Protein AF-A0A316VTD1-F1 (afdb_monomer)

InterPro domains:
  IPR019591 Mrp/NBP35 ATP-binding protein [PTHR23264] (58-136)
  IPR027417 P-loop containing nucleoside triphosphate hydrolase [G3DSA:3.40.50.300] (91-136)
  IPR027417 P-loop containing nucleoside triphosphate hydrolase [SSF52540] (89-130)
  IPR033756 Flagellum site-determining protein YlxH/ Fe-S cluster assembling factor NBP35 [PF10609] (102-131)

Foldseek 3Di:
DDDDDDDPPPPDPPPPDPPPPPPPDDDDDDDDDDDDDDPDDDFDDDPPFATPPQFDPQPGLQDCCQLPDPSNVPPPCSVVSNPPDHDDDPCVVVVCVVCVLPPDDDDQDDDDPPPCSVVVVVVVVVVCVVDPVSVDDD

pLDDT: mean 72.9, std 22.75, range [26.84, 96.38]

Mean predicted aligned error: 16.1 Å

Structure (mmCIF, N/CA/C/O backbone):
data_AF-A0A316VTD1-F1
#
_entry.id   AF-A0A316VTD1-F1
#
loop_
_atom_site.group_PDB
_atom_site.id
_atom_site.type_symbol
_atom_site.label_atom_id
_atom_site.label_alt_id
_atom_site.label_comp_id
_atom_site.label_asym_id
_atom_site.label_entity_id
_atom_site.label_seq_id
_atom_site.pdbx_PDB_ins_code
_atom_site.Cartn_x
_atom_site.Cartn_y
_atom_site.Cartn_z
_atom_site.occupancy
_atom_site.B_iso_or_equiv
_atom_site.auth_seq_id
_atom_site.auth_comp_id
_atom_site.auth_asym_id
_atom_site.auth_atom_id
_atom_site.pdbx_PDB_model_num
ATOM 1 N N . MET A 1 1 ? -33.996 -20.556 38.734 1.00 50.84 1 MET A N 1
ATOM 2 C CA . MET A 1 1 ? -33.207 -20.177 39.927 1.00 50.84 1 MET A CA 1
ATOM 3 C C . MET A 1 1 ? -32.237 -21.305 40.260 1.00 50.84 1 MET A C 1
ATOM 5 O O . MET A 1 1 ? -32.632 -22.269 40.896 1.00 50.84 1 MET A O 1
ATOM 9 N N . ALA A 1 2 ? -31.022 -21.198 39.722 1.00 43.47 2 ALA A N 1
ATOM 10 C CA . ALA A 1 2 ? -29.742 -21.834 40.073 1.00 43.47 2 ALA A CA 1
ATOM 11 C C . ALA A 1 2 ? -28.715 -21.289 39.041 1.00 43.47 2 ALA A C 1
ATOM 13 O O . ALA A 1 2 ? -29.147 -20.872 37.965 1.00 43.47 2 ALA A O 1
ATOM 14 N N . PRO A 1 3 ? -27.428 -21.141 39.386 1.00 50.56 3 PRO A N 1
ATOM 15 C CA . PRO A 1 3 ? -26.783 -19.826 39.367 1.00 50.56 3 PRO A CA 1
ATOM 16 C C . PRO A 1 3 ? -25.969 -19.481 38.111 1.00 50.56 3 PRO A C 1
ATOM 18 O O . PRO A 1 3 ? -25.528 -20.335 37.350 1.00 50.56 3 PRO A O 1
ATOM 21 N N . VAL A 1 4 ? -25.762 -18.169 37.975 1.00 49.75 4 VAL A N 1
ATOM 22 C CA . VAL A 1 4 ? -24.845 -17.471 37.069 1.00 49.75 4 VAL A CA 1
ATOM 23 C C . VAL A 1 4 ? -23.420 -17.983 37.301 1.00 49.75 4 VAL A C 1
ATOM 25 O O . VAL A 1 4 ? -22.795 -17.647 38.304 1.00 49.75 4 VAL A O 1
ATOM 28 N N . ALA A 1 5 ? -22.926 -18.817 36.385 1.00 40.06 5 ALA A N 1
ATOM 29 C CA . ALA A 1 5 ? -21.524 -19.202 36.311 1.00 40.06 5 ALA A CA 1
ATOM 30 C C . ALA A 1 5 ? -20.777 -18.194 35.428 1.00 40.06 5 ALA A C 1
ATOM 32 O O . ALA A 1 5 ? -20.893 -18.163 34.205 1.00 40.06 5 ALA A O 1
ATOM 33 N N . GLU A 1 6 ? -20.048 -17.342 36.125 1.00 45.56 6 GLU A N 1
ATOM 34 C CA . GLU A 1 6 ? -19.018 -16.420 35.683 1.00 45.56 6 GLU A CA 1
ATOM 35 C C . GLU A 1 6 ? -17.973 -17.121 34.791 1.00 45.56 6 GLU A C 1
ATOM 37 O O . GLU A 1 6 ? -17.158 -17.906 35.267 1.00 45.56 6 GLU A O 1
ATOM 42 N N . MET A 1 7 ? -17.984 -16.841 33.484 1.00 40.47 7 MET A N 1
ATOM 43 C CA . MET A 1 7 ? -16.917 -17.243 32.559 1.00 40.47 7 MET A CA 1
ATOM 44 C C . MET A 1 7 ? -16.128 -16.002 32.140 1.00 40.47 7 MET A C 1
ATOM 46 O O . MET A 1 7 ? -16.230 -15.498 31.024 1.00 40.47 7 MET A O 1
ATOM 50 N N . GLN A 1 8 ? -15.336 -15.499 33.088 1.00 50.88 8 GLN A N 1
ATOM 51 C CA . GLN A 1 8 ? -14.207 -14.618 32.814 1.00 50.88 8 GLN A CA 1
ATOM 52 C C . GLN A 1 8 ? -13.144 -15.400 32.023 1.00 50.88 8 GLN A C 1
ATOM 54 O O . GLN A 1 8 ? -12.223 -15.973 32.596 1.00 50.88 8 GLN A O 1
ATOM 59 N N . ALA A 1 9 ? -13.237 -15.415 30.694 1.00 36.06 9 ALA A N 1
ATOM 60 C CA . ALA A 1 9 ? -12.120 -15.809 29.835 1.00 36.06 9 ALA A CA 1
ATOM 61 C C . ALA A 1 9 ? -11.312 -14.559 29.456 1.00 36.06 9 ALA A C 1
ATOM 63 O O . ALA A 1 9 ? -11.285 -14.112 28.311 1.00 36.06 9 ALA A O 1
ATOM 64 N N . ARG A 1 10 ? -10.669 -13.963 30.463 1.00 43.00 10 ARG A N 1
ATOM 65 C CA . ARG A 1 10 ? -9.612 -12.967 30.287 1.00 43.00 10 ARG A CA 1
ATOM 66 C C . ARG A 1 10 ? -8.394 -13.720 29.751 1.00 43.00 10 ARG A C 1
ATOM 68 O O . ARG A 1 10 ? -7.728 -14.429 30.498 1.00 43.00 10 ARG A O 1
ATOM 75 N N . MET A 1 11 ? -8.155 -13.631 28.445 1.00 41.44 11 MET A N 1
ATOM 76 C CA . MET A 1 11 ? -6.943 -14.178 27.835 1.00 41.44 11 MET A CA 1
ATOM 77 C C . MET A 1 11 ? -5.711 -13.540 28.502 1.00 41.44 11 MET A C 1
ATOM 79 O O . MET A 1 11 ? -5.674 -12.312 28.637 1.00 41.44 11 MET A O 1
ATOM 83 N N . PRO A 1 12 ? -4.723 -14.329 28.954 1.00 39.72 12 PRO A N 1
ATOM 84 C CA . PRO A 1 12 ? -3.513 -13.783 29.547 1.00 39.72 12 PRO A CA 1
ATOM 85 C C . PRO A 1 12 ? -2.679 -13.090 28.465 1.00 39.72 12 PRO A C 1
ATOM 87 O O . PRO A 1 12 ? -2.244 -13.707 27.497 1.00 39.72 12 PRO A O 1
ATOM 90 N N . VAL A 1 13 ? -2.442 -11.796 28.665 1.00 50.50 13 VAL A N 1
ATOM 91 C CA . VAL A 1 13 ? -1.532 -10.936 27.887 1.00 50.50 13 VAL A CA 1
ATOM 92 C C . VAL A 1 13 ? -0.045 -11.249 28.135 1.00 50.50 13 VAL A C 1
ATOM 94 O O . VAL A 1 13 ? 0.823 -10.584 27.582 1.00 50.50 13 VAL A O 1
ATOM 97 N N . ASP A 1 14 ? 0.263 -12.304 28.890 1.00 40.03 14 ASP A N 1
ATOM 98 C CA . ASP A 1 14 ? 1.618 -12.643 29.345 1.00 40.03 14 ASP A CA 1
ATOM 99 C C . ASP A 1 14 ? 2.297 -13.759 28.527 1.00 40.03 14 ASP A C 1
ATOM 101 O O . ASP A 1 14 ? 3.171 -14.466 29.023 1.00 40.03 14 ASP A O 1
ATOM 105 N N . ALA A 1 15 ? 1.925 -13.923 27.254 1.00 43.84 15 ALA A N 1
ATOM 106 C CA . ALA A 1 15 ? 2.571 -14.872 26.338 1.00 43.84 15 ALA A CA 1
ATOM 107 C C . ALA A 1 15 ? 3.297 -14.203 25.153 1.00 43.84 15 ALA A C 1
ATOM 109 O O . ALA A 1 15 ? 3.523 -14.847 24.132 1.00 43.84 15 ALA A O 1
ATOM 110 N N . LEU A 1 16 ? 3.703 -12.934 25.284 1.00 41.88 16 LEU A N 1
ATOM 111 C CA . LEU A 1 16 ? 4.759 -12.358 24.445 1.00 41.88 16 LEU A CA 1
ATOM 112 C C . LEU A 1 16 ? 6.065 -12.333 25.239 1.00 41.88 16 LEU A C 1
ATOM 114 O O . LEU A 1 16 ? 6.328 -11.440 26.041 1.00 41.88 16 LEU A O 1
ATOM 118 N N . SER A 1 17 ? 6.872 -13.369 25.022 1.00 42.94 17 SER A N 1
ATOM 119 C CA . SER A 1 17 ? 8.243 -13.437 25.510 1.00 42.94 17 SER A CA 1
ATOM 120 C C . SER A 1 17 ? 9.073 -12.339 24.845 1.00 42.94 17 SER A C 1
ATOM 122 O O . SER A 1 17 ? 9.059 -12.172 23.628 1.00 42.94 17 SER A O 1
ATOM 124 N N . SER A 1 18 ? 9.829 -11.609 25.656 1.00 51.50 18 SER A N 1
ATOM 125 C CA . SER A 1 18 ? 10.702 -10.483 25.309 1.00 51.50 18 SER A CA 1
ATOM 126 C C . SER A 1 18 ? 11.918 -10.842 24.437 1.00 51.50 18 SER A C 1
ATOM 128 O O . SER A 1 18 ? 12.921 -10.138 24.474 1.00 51.50 18 SER A O 1
ATOM 130 N N . LYS A 1 19 ? 11.858 -11.933 23.666 1.00 44.91 19 LYS A N 1
ATOM 131 C CA . LYS A 1 19 ? 12.960 -12.418 22.819 1.00 44.91 19 LYS A CA 1
ATOM 132 C C . LYS A 1 19 ? 12.713 -12.290 21.313 1.00 44.91 19 LYS A C 1
ATOM 134 O O . LYS A 1 19 ? 13.645 -12.513 20.552 1.00 44.91 19 LYS A O 1
ATOM 139 N N . ASP A 1 20 ? 11.526 -11.851 20.889 1.00 43.12 20 ASP A N 1
ATOM 140 C CA . ASP A 1 20 ? 11.201 -11.658 19.464 1.00 43.12 20 ASP A CA 1
ATOM 141 C C . ASP A 1 20 ? 11.251 -10.185 19.004 1.00 43.12 20 ASP A C 1
ATOM 143 O O . ASP A 1 20 ? 10.938 -9.875 17.856 1.00 43.12 20 ASP A O 1
ATOM 147 N N . VAL A 1 21 ? 11.659 -9.254 19.878 1.00 47.66 21 VAL A N 1
ATOM 148 C CA . VAL A 1 21 ? 11.666 -7.804 19.583 1.00 47.66 21 VAL A CA 1
ATOM 149 C C . VAL A 1 21 ? 13.027 -7.298 19.069 1.00 47.66 21 VAL A C 1
ATOM 151 O O . VAL A 1 21 ? 13.111 -6.200 18.528 1.00 47.66 21 VAL A O 1
ATOM 154 N N . ASP A 1 22 ? 14.083 -8.112 19.144 1.00 34.41 22 ASP A N 1
ATOM 155 C CA . ASP A 1 22 ? 15.465 -7.684 18.859 1.00 34.41 22 ASP A CA 1
ATOM 156 C C . ASP A 1 22 ? 15.968 -7.996 17.431 1.00 34.41 22 ASP A C 1
ATOM 158 O O . ASP A 1 22 ? 17.139 -7.784 17.124 1.00 34.41 22 ASP A O 1
ATOM 162 N N . ALA A 1 23 ? 15.110 -8.467 16.517 1.00 38.94 23 ALA A N 1
ATOM 163 C CA . ALA A 1 23 ? 15.520 -8.841 15.153 1.00 38.94 23 ALA A CA 1
ATOM 164 C C . ALA A 1 23 ? 15.236 -7.783 14.064 1.00 38.94 23 ALA A C 1
ATOM 166 O O . ALA A 1 23 ? 15.552 -8.011 12.897 1.00 38.94 23 ALA A O 1
ATOM 167 N N . VAL A 1 24 ? 14.670 -6.619 14.405 1.00 38.62 24 VAL A N 1
ATOM 168 C CA . VAL A 1 24 ? 14.355 -5.561 13.422 1.00 38.62 24 VAL A CA 1
ATOM 169 C C . VAL A 1 24 ? 15.086 -4.265 13.757 1.00 38.62 24 VAL A C 1
ATOM 171 O O . VAL A 1 24 ? 14.503 -3.188 13.802 1.00 38.62 24 VAL A O 1
ATOM 174 N N . GLN A 1 25 ? 16.395 -4.345 13.993 1.00 38.53 25 GLN A N 1
ATOM 175 C CA . GLN A 1 25 ? 17.235 -3.152 13.964 1.00 38.53 25 GLN A CA 1
ATOM 176 C C . GLN A 1 25 ? 18.660 -3.478 13.518 1.00 38.53 25 GLN A C 1
ATOM 178 O O . GLN A 1 25 ? 19.492 -3.857 14.331 1.00 38.53 25 GLN A O 1
ATOM 183 N N . ALA A 1 26 ? 18.924 -3.304 12.216 1.00 33.00 26 ALA A N 1
ATOM 184 C CA . ALA A 1 26 ? 20.090 -2.600 11.661 1.00 33.00 26 ALA A CA 1
ATOM 185 C C . ALA A 1 26 ? 20.372 -3.022 10.207 1.00 33.00 26 ALA A C 1
ATOM 187 O O . ALA A 1 26 ? 20.770 -4.150 9.941 1.00 33.00 26 ALA A O 1
ATOM 188 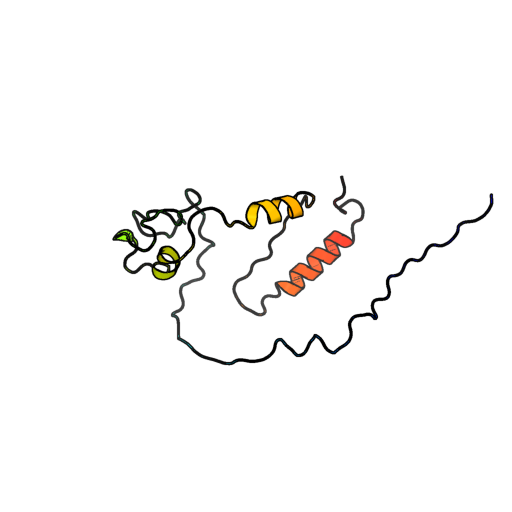N N . SER A 1 27 ? 20.294 -2.067 9.279 1.00 36.66 27 SER A N 1
ATOM 189 C CA . SER A 1 27 ? 21.411 -1.791 8.369 1.00 36.66 27 SER A CA 1
ATOM 190 C C . SER A 1 27 ? 21.247 -0.396 7.767 1.00 36.66 27 SER A C 1
ATOM 192 O O . SER A 1 27 ? 20.149 0.021 7.402 1.00 36.66 27 SER A O 1
ATOM 194 N N . ALA A 1 28 ? 22.346 0.347 7.767 1.00 34.91 28 ALA A N 1
ATOM 195 C CA . ALA A 1 28 ? 22.415 1.778 7.553 1.00 34.91 28 ALA A CA 1
ATOM 196 C C . ALA A 1 28 ? 22.603 2.169 6.078 1.00 34.91 28 ALA A C 1
ATOM 198 O O . ALA A 1 28 ? 23.243 1.466 5.307 1.00 34.91 28 ALA A O 1
ATOM 199 N N . ALA A 1 29 ? 22.092 3.367 5.777 1.00 39.44 29 ALA A N 1
ATOM 200 C CA . ALA A 1 29 ? 22.652 4.404 4.909 1.00 39.44 29 ALA A CA 1
ATOM 201 C C . ALA A 1 29 ? 23.237 4.005 3.540 1.00 39.44 29 ALA A C 1
ATOM 203 O O . ALA A 1 29 ? 24.399 3.629 3.436 1.00 39.44 29 ALA A O 1
ATOM 204 N N . ALA A 1 30 ? 22.497 4.336 2.477 1.00 30.91 30 ALA A N 1
ATOM 205 C CA . ALA A 1 30 ? 23.030 5.102 1.349 1.00 30.91 30 ALA A CA 1
ATOM 206 C C . ALA A 1 30 ? 21.894 5.637 0.462 1.00 30.91 30 ALA A C 1
ATOM 208 O O . ALA A 1 30 ? 20.890 4.963 0.262 1.00 30.91 30 ALA A O 1
ATOM 209 N N . ALA A 1 31 ? 22.157 6.805 -0.129 1.00 31.59 31 ALA A N 1
ATOM 210 C CA . ALA A 1 31 ? 21.640 7.299 -1.406 1.00 31.59 31 ALA A CA 1
ATOM 211 C C . ALA A 1 31 ? 20.650 8.486 -1.381 1.00 31.59 31 ALA A C 1
ATOM 213 O O . ALA A 1 31 ? 19.450 8.363 -1.175 1.00 31.59 31 ALA A O 1
ATOM 214 N N . VAL A 1 32 ? 21.258 9.614 -1.761 1.00 26.84 32 VAL A N 1
ATOM 215 C CA . VAL A 1 32 ? 20.836 10.611 -2.756 1.00 26.84 32 VAL A CA 1
ATOM 216 C C . VAL A 1 32 ? 19.790 11.665 -2.390 1.00 26.84 32 VAL A C 1
ATOM 218 O O . VAL A 1 32 ? 18.607 11.428 -2.178 1.00 26.84 32 VAL A O 1
ATOM 221 N N . VAL A 1 33 ? 20.302 12.896 -2.423 1.00 38.34 33 VAL A N 1
ATOM 222 C CA . VAL A 1 33 ? 19.597 14.163 -2.596 1.00 38.34 33 VAL A CA 1
ATOM 223 C C . VAL A 1 33 ? 18.535 14.007 -3.684 1.00 38.34 33 VAL A C 1
ATOM 225 O O . VAL A 1 33 ? 18.874 13.734 -4.832 1.00 38.34 33 VAL A O 1
ATOM 228 N N . SER A 1 34 ? 17.265 14.220 -3.342 1.00 34.34 34 SER A N 1
ATOM 229 C CA . SER A 1 34 ? 16.229 14.439 -4.346 1.00 34.34 34 SER A CA 1
ATOM 230 C C . SER A 1 34 ? 15.516 15.748 -4.052 1.00 34.34 34 SER A C 1
ATOM 232 O O . SER A 1 34 ? 14.980 15.974 -2.966 1.00 34.34 34 SER A O 1
ATOM 234 N N . SER A 1 35 ? 15.641 16.629 -5.039 1.00 37.41 35 SER A N 1
ATOM 235 C CA . SER A 1 35 ? 15.082 17.967 -5.137 1.00 37.41 35 SER A CA 1
ATOM 236 C C . SER A 1 35 ? 13.619 18.012 -4.702 1.00 37.41 35 SER A C 1
ATOM 238 O O . SER A 1 35 ? 12.819 17.148 -5.055 1.00 37.41 35 SER A O 1
ATOM 240 N N . ALA A 1 36 ? 13.284 19.056 -3.949 1.00 45.31 36 ALA A N 1
ATOM 241 C CA . ALA A 1 36 ? 11.938 19.368 -3.513 1.00 45.31 36 ALA A CA 1
ATOM 242 C C . ALA A 1 36 ? 11.005 19.572 -4.718 1.00 45.31 36 ALA A C 1
ATOM 244 O O . ALA A 1 36 ? 10.976 20.645 -5.318 1.00 45.31 36 ALA A O 1
ATOM 245 N N . ALA A 1 37 ? 10.209 18.554 -5.034 1.00 39.47 37 ALA A N 1
ATOM 246 C CA . ALA A 1 37 ? 8.936 18.756 -5.705 1.00 39.47 37 ALA A CA 1
ATOM 247 C C . ALA A 1 37 ? 7.922 19.250 -4.657 1.00 39.47 37 ALA A C 1
ATOM 249 O O . ALA A 1 37 ? 7.902 18.777 -3.515 1.00 39.47 37 ALA A O 1
ATOM 250 N N . ALA A 1 38 ? 7.144 20.263 -5.037 1.00 40.31 38 ALA A N 1
ATOM 251 C CA . ALA A 1 38 ? 6.059 20.858 -4.261 1.00 40.31 38 ALA A CA 1
ATOM 252 C C . ALA A 1 38 ? 5.076 19.780 -3.744 1.00 40.31 38 ALA A C 1
ATOM 254 O O . ALA A 1 38 ? 5.085 18.663 -4.258 1.00 40.31 38 ALA A O 1
ATOM 255 N N . PRO A 1 39 ? 4.242 20.059 -2.721 1.00 45.97 39 PRO A N 1
ATOM 256 C CA . PRO A 1 39 ? 3.292 19.076 -2.211 1.00 45.97 39 PRO A CA 1
ATOM 257 C C . PRO A 1 39 ? 2.232 18.804 -3.285 1.00 45.97 39 PRO A C 1
ATOM 259 O O . PRO A 1 39 ? 1.228 19.505 -3.362 1.00 45.97 39 PRO A O 1
ATOM 262 N N . GLU A 1 40 ? 2.485 17.828 -4.151 1.00 53.78 40 GLU A N 1
ATOM 263 C CA . GLU A 1 40 ? 1.547 17.450 -5.196 1.00 53.78 40 GLU A CA 1
ATOM 264 C C . GLU A 1 40 ? 0.349 16.755 -4.549 1.00 53.78 40 GLU A C 1
ATOM 266 O O . GLU A 1 40 ? 0.465 15.753 -3.836 1.00 53.78 40 GLU A O 1
ATOM 271 N N . THR A 1 41 ? -0.811 17.371 -4.755 1.00 54.47 41 THR A N 1
ATOM 272 C CA . THR A 1 41 ? -2.144 16.807 -4.573 1.00 54.47 41 THR A CA 1
ATOM 273 C C . THR A 1 41 ? -2.149 15.359 -5.060 1.00 54.47 41 THR A C 1
ATOM 275 O O . THR A 1 41 ? -1.619 15.077 -6.129 1.00 54.47 41 THR A O 1
ATOM 278 N N . ILE A 1 42 ? -2.711 14.436 -4.271 1.00 63.75 42 ILE A N 1
ATOM 279 C CA . ILE A 1 42 ? -2.802 13.013 -4.632 1.00 63.75 42 ILE A CA 1
ATOM 280 C C . ILE A 1 42 ? -3.406 12.908 -6.034 1.00 63.75 42 ILE A C 1
ATOM 282 O O . ILE A 1 42 ? -4.574 13.250 -6.214 1.00 63.75 42 ILE A O 1
ATOM 286 N N . ALA A 1 43 ? -2.595 12.458 -6.994 1.00 63.78 43 ALA A N 1
ATOM 287 C CA . ALA A 1 43 ? -2.982 12.367 -8.390 1.00 63.78 43 ALA A CA 1
ATOM 288 C C . ALA A 1 43 ? -4.233 11.491 -8.531 1.00 63.78 43 ALA A C 1
ATOM 290 O O . ALA A 1 43 ? -4.234 10.322 -8.129 1.00 63.78 43 ALA A O 1
ATOM 291 N N . LYS A 1 44 ? -5.311 12.045 -9.084 1.00 69.75 44 LYS A N 1
ATOM 292 C CA . LYS A 1 44 ? -6.518 11.285 -9.410 1.00 69.75 44 LYS A CA 1
ATOM 293 C C . LYS A 1 44 ? -6.189 10.240 -10.483 1.00 69.75 44 LYS A C 1
ATOM 295 O O . LYS A 1 44 ? -5.509 10.527 -11.466 1.00 69.75 44 LYS A O 1
ATOM 300 N N . MET A 1 45 ? -6.688 9.018 -10.313 1.00 60.47 45 MET A N 1
ATOM 301 C CA . MET A 1 45 ? -6.627 8.001 -11.365 1.00 60.47 45 MET A CA 1
ATOM 302 C C . MET A 1 45 ? -7.609 8.376 -12.490 1.00 60.47 45 MET A C 1
ATOM 304 O O . MET A 1 45 ? -8.813 8.499 -12.252 1.00 60.47 45 MET A O 1
ATOM 308 N N . LEU A 1 46 ? -7.096 8.588 -13.704 1.00 63.16 46 LEU A N 1
ATOM 309 C CA . LEU A 1 46 ? -7.840 8.405 -14.962 1.00 63.16 46 LEU A CA 1
ATOM 310 C C . LEU A 1 46 ? -7.617 6.934 -15.403 1.00 63.16 46 LEU A C 1
ATOM 312 O O . LEU A 1 46 ? -6.918 6.241 -14.666 1.00 63.16 46 LEU A O 1
ATOM 316 N N . PRO A 1 47 ? -8.279 6.407 -16.464 1.00 68.75 47 PRO A N 1
ATOM 317 C CA . PRO A 1 47 ? -8.739 4.998 -16.516 1.00 68.75 47 PRO A CA 1
ATOM 318 C C . PRO A 1 47 ? -7.747 4.042 -15.852 1.00 68.75 47 PRO A C 1
ATOM 320 O O . PRO A 1 47 ? -6.610 4.061 -16.303 1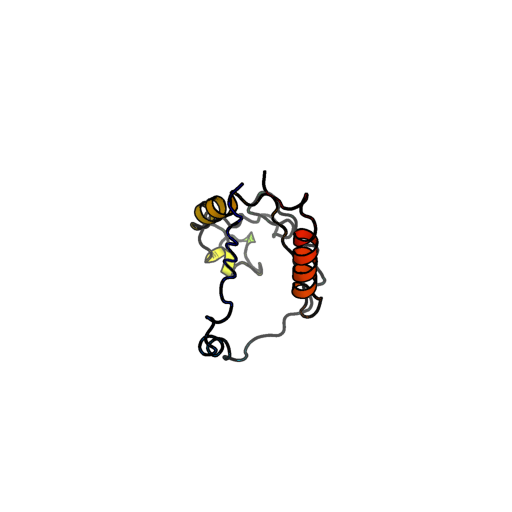.00 68.75 47 PRO A O 1
ATOM 323 N N . ASP A 1 48 ? -8.180 3.293 -14.821 1.00 72.44 48 ASP A N 1
ATOM 324 C CA . ASP A 1 48 ? -7.482 2.592 -13.703 1.00 72.44 48 ASP A CA 1
ATOM 325 C C . ASP A 1 48 ? -5.947 2.356 -13.732 1.00 72.44 48 ASP A C 1
ATOM 327 O O . ASP A 1 48 ? -5.322 2.181 -12.690 1.00 72.44 48 ASP A O 1
ATOM 331 N N . THR A 1 49 ? -5.317 2.380 -14.898 1.00 79.81 49 THR A N 1
ATOM 332 C CA . THR A 1 49 ? -3.900 2.166 -15.198 1.00 79.81 49 THR A CA 1
ATOM 333 C C . THR A 1 49 ? -3.113 3.437 -15.579 1.00 79.81 49 THR A C 1
ATOM 335 O O . THR A 1 49 ? -1.903 3.334 -15.806 1.00 79.81 49 THR A O 1
ATOM 338 N N . ILE A 1 50 ? -3.739 4.627 -15.680 1.00 87.81 50 ILE A N 1
ATOM 339 C CA . ILE A 1 50 ? -3.069 5.889 -16.077 1.00 87.81 50 ILE A CA 1
ATOM 340 C C . ILE A 1 50 ? -3.377 7.032 -15.083 1.00 87.81 50 ILE A C 1
ATOM 342 O O . ILE A 1 50 ? -4.490 7.558 -15.076 1.00 87.81 50 ILE A O 1
ATOM 346 N N . PRO A 1 51 ? -2.409 7.486 -14.262 1.00 85.69 51 PRO A N 1
ATOM 347 C CA . PRO A 1 51 ? -2.636 8.611 -13.351 1.00 85.69 51 PRO A CA 1
ATOM 348 C C . PRO A 1 51 ? -2.745 9.951 -14.101 1.00 85.69 51 PRO A C 1
ATOM 350 O O . PRO A 1 51 ? -2.195 10.102 -15.191 1.00 85.69 51 PRO A O 1
ATOM 353 N N . GLU A 1 52 ? -3.418 10.947 -13.514 1.00 85.25 52 GLU A N 1
ATOM 354 C CA . GLU A 1 52 ? -3.631 12.264 -14.151 1.00 85.25 52 GLU A CA 1
ATOM 355 C C . GLU A 1 52 ? -2.347 13.042 -14.464 1.00 85.25 52 GLU A C 1
ATOM 357 O O . GLU A 1 52 ? -2.338 13.882 -15.357 1.00 85.25 52 GLU A O 1
ATOM 362 N N . ASN A 1 53 ? -1.260 12.750 -13.753 1.00 84.88 53 ASN A N 1
ATOM 363 C CA . ASN A 1 53 ? 0.059 13.343 -13.961 1.00 84.88 53 ASN A CA 1
ATOM 364 C C . ASN A 1 53 ? 0.982 12.461 -14.824 1.00 84.88 53 ASN A C 1
ATOM 366 O O . ASN A 1 53 ? 2.202 12.647 -14.818 1.00 84.88 53 ASN A O 1
ATOM 370 N N . ALA A 1 54 ? 0.434 11.473 -15.537 1.00 87.19 54 ALA A N 1
ATOM 371 C CA . ALA A 1 54 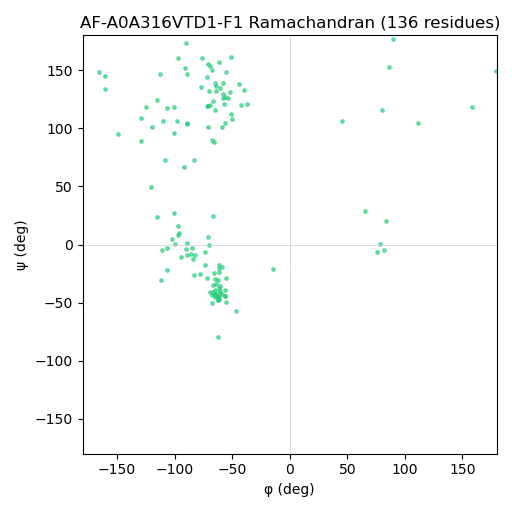? 1.205 10.674 -16.479 1.00 87.19 54 ALA A CA 1
ATOM 372 C C . ALA A 1 54 ? 1.635 11.503 -17.707 1.00 87.19 54 ALA A C 1
ATOM 374 O O . ALA A 1 54 ? 0.936 12.439 -18.093 1.00 87.19 54 ALA A O 1
ATOM 375 N N . PRO A 1 55 ? 2.749 11.139 -18.372 1.00 86.62 55 PRO A N 1
ATOM 376 C CA . PRO A 1 55 ? 3.107 11.722 -19.660 1.00 86.62 55 PRO A CA 1
ATOM 377 C C . PRO A 1 55 ? 1.987 11.571 -20.697 1.00 86.62 55 PRO A C 1
ATOM 379 O O . PRO A 1 55 ? 1.280 10.558 -20.719 1.00 86.62 55 PRO A O 1
ATOM 382 N N . GLU A 1 56 ? 1.891 12.545 -21.603 1.00 85.25 56 GLU A N 1
ATOM 383 C CA . GLU A 1 56 ? 1.031 12.461 -22.786 1.00 85.25 56 GLU A CA 1
ATOM 384 C C . GLU A 1 56 ? 1.322 11.155 -23.547 1.00 85.25 56 GLU A C 1
ATOM 386 O O . GLU A 1 56 ? 2.478 10.805 -23.797 1.00 85.25 56 GLU A O 1
ATOM 391 N N . HIS A 1 57 ? 0.269 10.413 -23.895 1.00 90.50 57 HIS A N 1
ATOM 392 C CA . HIS A 1 57 ? 0.343 9.076 -24.508 1.00 90.50 57 HIS A CA 1
ATOM 393 C C . HIS A 1 57 ? 0.948 7.963 -23.631 1.00 90.50 57 HIS A C 1
ATOM 395 O O . HIS A 1 57 ? 1.498 6.988 -24.155 1.00 90.50 57 HIS A O 1
ATOM 401 N N . CYS A 1 58 ? 0.823 8.056 -22.304 1.00 92.38 58 CYS A N 1
ATOM 402 C CA . CYS A 1 58 ? 1.144 6.942 -21.413 1.00 92.38 58 CYS A CA 1
ATOM 403 C C . CYS A 1 58 ? 0.375 5.665 -21.826 1.00 92.38 58 CYS A C 1
ATOM 405 O O . CYS A 1 58 ? -0.853 5.698 -21.908 1.00 92.38 58 CYS A O 1
ATOM 407 N N . PRO A 1 59 ? 1.059 4.526 -22.053 1.00 91.81 59 PRO A N 1
ATOM 408 C CA . PRO A 1 59 ? 0.401 3.287 -22.470 1.00 91.81 59 PRO A CA 1
ATOM 409 C C . PRO A 1 59 ? -0.383 2.588 -21.342 1.00 91.81 59 PRO A C 1
ATOM 411 O O . PRO A 1 59 ? -1.044 1.590 -21.610 1.00 91.81 59 PRO A O 1
ATOM 414 N N . GLY A 1 60 ? -0.295 3.079 -20.100 1.00 90.50 60 GLY A N 1
ATOM 415 C CA . GLY A 1 60 ? -0.862 2.446 -18.904 1.00 90.50 60 GLY A CA 1
ATOM 416 C C . GLY A 1 60 ? 0.063 1.403 -18.274 1.00 90.50 60 GLY A C 1
ATOM 417 O O . GLY A 1 60 ? 0.906 0.808 -18.947 1.00 90.50 60 GLY A O 1
ATOM 418 N N . THR A 1 61 ? -0.067 1.191 -16.962 1.00 90.44 61 THR A N 1
ATOM 419 C CA . THR A 1 61 ? 0.811 0.291 -16.184 1.00 90.44 61 THR A CA 1
ATOM 420 C C . THR A 1 61 ? 0.698 -1.179 -16.578 1.00 90.44 61 THR A C 1
ATOM 422 O O .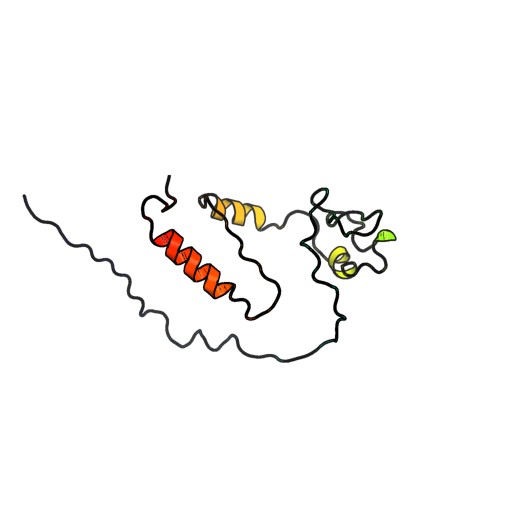 THR A 1 61 ? 1.698 -1.899 -16.509 1.00 90.44 61 THR A O 1
ATOM 425 N N . ASP A 1 62 ? -0.475 -1.604 -17.044 1.00 89.12 62 ASP A N 1
ATOM 426 C CA . ASP A 1 62 ? -0.762 -2.996 -17.413 1.00 89.12 62 ASP A CA 1
ATOM 427 C C . ASP A 1 62 ? -0.350 -3.339 -18.849 1.00 89.12 62 ASP A C 1
ATOM 429 O O . ASP A 1 62 ? -0.359 -4.504 -19.237 1.00 89.12 62 ASP A O 1
ATOM 433 N N . SER A 1 63 ? 0.048 -2.342 -19.643 1.00 90.56 63 SER A N 1
ATOM 434 C CA . SER A 1 63 ? 0.491 -2.552 -21.019 1.00 90.56 63 SER A CA 1
ATOM 435 C C . SER A 1 63 ? 1.860 -3.229 -21.084 1.00 90.56 63 SER A C 1
ATOM 437 O O . SER A 1 63 ? 2.783 -2.895 -20.335 1.00 90.56 63 SER A O 1
ATOM 439 N N . ASP A 1 64 ? 2.053 -4.093 -22.081 1.00 91.00 64 ASP A N 1
ATOM 440 C CA . ASP A 1 64 ? 3.361 -4.677 -22.410 1.00 91.00 64 ASP A CA 1
ATOM 441 C C . ASP A 1 64 ? 4.410 -3.624 -22.808 1.00 91.00 64 ASP A C 1
ATOM 443 O O . ASP A 1 64 ? 5.620 -3.888 -22.750 1.00 91.00 64 ASP A O 1
ATOM 447 N N . GLN A 1 65 ? 3.941 -2.434 -23.207 1.00 92.44 65 GLN A N 1
ATOM 448 C CA . GLN A 1 65 ? 4.750 -1.277 -23.591 1.00 92.44 65 GLN A CA 1
ATOM 449 C C . GLN A 1 65 ? 5.079 -0.347 -22.411 1.00 92.44 65 GLN A C 1
ATOM 451 O O . GLN A 1 65 ? 5.844 0.608 -22.582 1.00 92.44 65 GLN A O 1
ATOM 456 N N . ALA A 1 66 ? 4.553 -0.611 -21.211 1.00 93.19 66 ALA A N 1
ATOM 457 C CA . ALA A 1 66 ? 4.876 0.150 -20.009 1.00 93.19 66 ALA A CA 1
ATOM 458 C C . ALA A 1 66 ? 6.392 0.114 -19.736 1.00 93.19 66 ALA A C 1
ATOM 460 O O . ALA A 1 66 ? 7.016 -0.946 -19.699 1.00 93.19 66 ALA A O 1
ATOM 461 N N . GLY A 1 67 ? 7.005 1.291 -19.598 1.00 93.19 67 GLY A N 1
ATOM 462 C CA . GLY A 1 67 ? 8.453 1.440 -19.420 1.00 93.19 67 GLY A CA 1
ATOM 463 C C . GLY A 1 67 ? 9.298 1.245 -20.691 1.00 93.19 67 GLY A C 1
ATOM 464 O O . GLY A 1 67 ? 10.500 1.511 -20.654 1.00 93.19 67 GLY A O 1
ATOM 465 N N . LYS A 1 68 ? 8.694 0.829 -21.816 1.00 93.62 68 LYS A N 1
ATOM 466 C CA . LYS A 1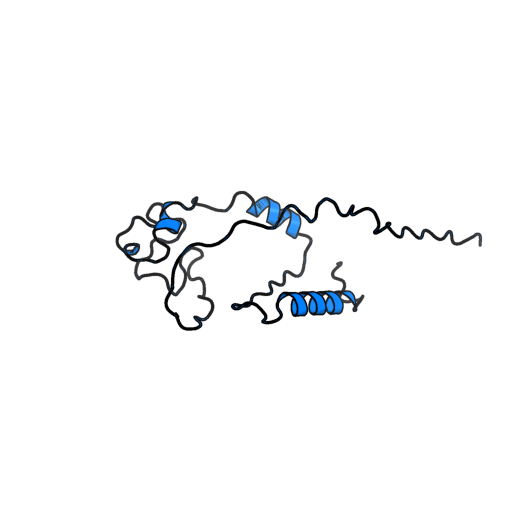 68 ? 9.378 0.562 -23.100 1.00 93.62 68 LYS A CA 1
ATOM 467 C C . LYS A 1 68 ? 9.011 1.557 -24.205 1.00 93.62 68 LYS A C 1
ATOM 469 O O . LYS A 1 68 ? 9.843 1.831 -25.066 1.00 93.62 68 LYS A O 1
ATOM 474 N N . ALA A 1 69 ? 7.788 2.090 -24.185 1.00 93.69 69 ALA A N 1
ATOM 475 C CA . ALA A 1 69 ? 7.318 3.063 -25.167 1.00 93.69 69 ALA A CA 1
ATOM 476 C C . ALA A 1 69 ? 8.151 4.354 -25.148 1.00 93.69 69 ALA A C 1
ATOM 478 O O . ALA A 1 69 ? 8.734 4.725 -24.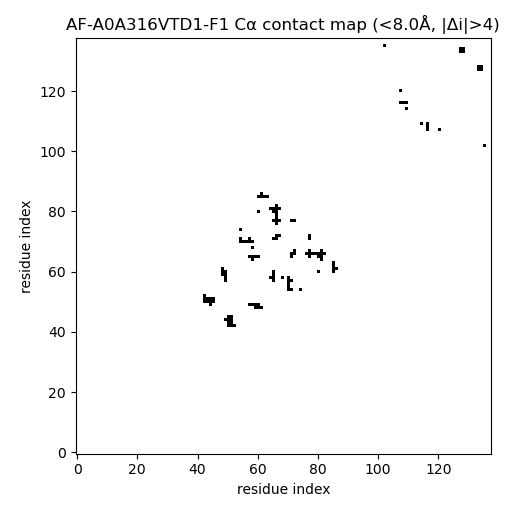128 1.00 93.69 69 ALA A O 1
ATOM 479 N N . SER A 1 70 ? 8.136 5.092 -26.261 1.00 93.06 70 SER A N 1
ATOM 480 C CA . SER A 1 70 ? 8.758 6.420 -26.348 1.00 93.06 70 SER A CA 1
ATOM 481 C C . SER A 1 70 ? 8.210 7.385 -25.294 1.00 93.06 70 SER A C 1
ATOM 483 O O . SER A 1 70 ? 8.987 8.097 -24.668 1.00 93.06 70 SER A O 1
ATOM 485 N N . ALA A 1 71 ? 6.902 7.333 -25.018 1.00 92.69 71 ALA A N 1
ATOM 486 C CA . ALA A 1 71 ? 6.248 8.125 -23.973 1.00 92.69 71 ALA A CA 1
ATOM 487 C C . ALA A 1 71 ? 6.767 7.828 -22.549 1.00 92.69 71 ALA A C 1
ATOM 489 O O . ALA A 1 71 ? 6.562 8.622 -21.635 1.00 92.69 71 ALA A O 1
ATOM 490 N N . CYS A 1 72 ? 7.450 6.697 -22.333 1.00 93.44 72 CYS A N 1
ATOM 491 C CA . CYS A 1 72 ? 8.040 6.351 -21.040 1.00 93.44 72 CYS A CA 1
ATOM 492 C C . CYS A 1 72 ? 9.474 6.876 -20.865 1.00 93.44 72 CYS A C 1
ATOM 494 O O . CYS A 1 72 ? 10.016 6.771 -19.764 1.00 93.44 72 CYS A O 1
ATOM 496 N N . GLN A 1 73 ? 10.107 7.415 -21.912 1.00 92.62 73 GLN A N 1
ATOM 497 C CA . GLN A 1 73 ? 11.481 7.912 -21.833 1.00 92.62 73 GLN A CA 1
ATOM 498 C C . GLN A 1 73 ? 11.552 9.139 -20.918 1.00 92.62 73 GLN A C 1
ATOM 500 O O . GLN A 1 73 ? 10.843 10.120 -21.118 1.00 92.62 73 GLN A O 1
ATOM 505 N N . GLY A 1 74 ? 12.401 9.073 -19.889 1.00 89.25 74 GLY A N 1
ATOM 506 C CA . GLY A 1 74 ? 12.537 10.147 -18.899 1.00 89.25 74 GLY A CA 1
ATOM 507 C C . GLY A 1 74 ? 11.431 10.181 -17.836 1.00 89.25 74 GLY A C 1
ATOM 508 O O . GLY A 1 74 ? 11.479 11.027 -16.946 1.00 89.25 74 GLY A O 1
ATOM 509 N N . CYS A 1 75 ? 10.465 9.256 -17.872 1.00 92.56 75 CYS A N 1
ATOM 510 C CA . CYS A 1 75 ? 9.490 9.102 -16.796 1.00 92.56 75 CYS A CA 1
ATOM 511 C C . CYS A 1 75 ? 10.176 8.539 -15.539 1.00 92.56 75 CYS A C 1
ATOM 513 O O . CYS A 1 75 ? 10.862 7.519 -15.611 1.00 92.56 75 CYS A O 1
ATOM 515 N N . ALA A 1 76 ? 9.934 9.147 -14.372 1.00 91.56 76 ALA A N 1
ATOM 516 C CA . ALA A 1 76 ? 10.511 8.706 -13.095 1.00 91.56 76 ALA A CA 1
ATOM 517 C C . ALA A 1 76 ? 10.211 7.229 -12.766 1.00 91.56 76 ALA A C 1
ATOM 519 O O . ALA A 1 76 ? 11.019 6.556 -12.133 1.00 91.56 76 ALA A O 1
ATOM 520 N N . ASN A 1 77 ? 9.080 6.711 -13.254 1.00 91.50 77 ASN A N 1
ATOM 521 C CA . ASN A 1 77 ? 8.641 5.337 -13.021 1.00 91.50 77 ASN A CA 1
ATOM 522 C C . ASN A 1 77 ? 9.022 4.371 -14.159 1.00 91.50 77 ASN A C 1
ATOM 524 O O . ASN A 1 77 ? 8.551 3.239 -14.154 1.00 91.50 77 ASN A O 1
ATOM 528 N N . GLN A 1 78 ? 9.852 4.762 -15.138 1.00 93.12 78 GLN A N 1
ATOM 529 C CA . GLN A 1 78 ? 10.144 3.935 -16.322 1.00 93.12 78 GLN A CA 1
ATOM 530 C C . GLN A 1 78 ? 10.663 2.531 -15.968 1.00 93.12 78 GLN A C 1
ATOM 532 O O . GLN A 1 78 ? 10.149 1.540 -16.487 1.00 93.12 78 GLN A O 1
ATOM 537 N N . SER A 1 79 ? 11.664 2.444 -15.087 1.00 93.19 79 SER A N 1
ATOM 538 C CA . SER A 1 79 ? 12.268 1.174 -14.654 1.00 93.19 79 SER A CA 1
ATOM 539 C C . SER A 1 79 ? 11.301 0.310 -13.843 1.00 93.19 79 SER A C 1
ATOM 541 O O . SER A 1 79 ? 11.299 -0.914 -13.966 1.00 93.19 79 SER A O 1
ATOM 543 N N . ILE A 1 80 ? 10.447 0.946 -13.040 1.00 93.31 80 ILE A N 1
ATOM 544 C CA . ILE A 1 80 ? 9.405 0.269 -12.267 1.00 93.31 80 ILE A CA 1
ATOM 545 C C . ILE A 1 80 ? 8.371 -0.305 -13.234 1.00 93.31 80 ILE A C 1
ATOM 547 O O . ILE A 1 80 ? 8.087 -1.495 -13.208 1.00 93.31 80 ILE A O 1
ATOM 551 N N . CYS A 1 81 ? 7.871 0.507 -14.163 1.00 93.00 81 CYS A N 1
ATOM 552 C CA . CYS A 1 81 ? 6.888 0.091 -15.156 1.00 93.00 81 CYS A CA 1
ATOM 553 C C . CYS A 1 81 ? 7.402 -1.008 -16.099 1.00 93.00 81 CYS A C 1
ATOM 555 O O . CYS A 1 81 ? 6.592 -1.817 -16.551 1.00 93.00 81 CYS A O 1
ATOM 557 N N . SER A 1 82 ? 8.706 -1.066 -16.401 1.00 92.75 82 SER A N 1
ATOM 558 C CA . SER A 1 82 ? 9.275 -2.095 -17.286 1.00 92.75 82 SER A CA 1
ATOM 559 C C . SER A 1 82 ? 9.472 -3.453 -16.609 1.00 92.75 82 SER A C 1
ATOM 561 O O . SER A 1 82 ? 9.480 -4.473 -17.299 1.00 92.75 82 SER A O 1
ATOM 563 N N . THR A 1 83 ? 9.628 -3.468 -15.284 1.00 92.00 83 THR A N 1
ATOM 564 C CA . THR A 1 83 ? 9.912 -4.677 -14.493 1.00 92.00 83 THR A CA 1
ATOM 565 C C . THR A 1 83 ? 8.720 -5.164 -13.680 1.00 92.00 83 THR A C 1
ATOM 567 O O . THR A 1 83 ? 8.674 -6.339 -13.320 1.00 92.00 83 THR A O 1
ATOM 570 N N . ALA A 1 84 ? 7.755 -4.286 -13.399 1.00 89.38 84 ALA A N 1
ATOM 571 C CA . ALA A 1 84 ? 6.585 -4.626 -12.611 1.00 89.38 84 ALA A CA 1
ATOM 572 C C . ALA A 1 84 ? 5.769 -5.741 -13.289 1.00 89.38 84 ALA A C 1
ATOM 574 O O . ALA A 1 84 ? 5.521 -5.661 -14.503 1.00 89.38 84 ALA A O 1
ATOM 575 N N . PRO A 1 85 ? 5.329 -6.755 -12.517 1.00 86.62 85 PRO A N 1
ATOM 576 C CA . PRO A 1 85 ? 4.446 -7.792 -13.027 1.00 86.62 85 PRO A CA 1
ATOM 577 C C . PRO A 1 85 ? 3.165 -7.156 -13.572 1.00 86.62 85 PRO A C 1
ATOM 579 O O . PRO A 1 85 ? 2.640 -6.201 -13.001 1.00 86.62 85 PRO A O 1
ATOM 582 N N . LYS A 1 86 ? 2.702 -7.665 -14.716 1.00 84.44 86 LYS A N 1
ATOM 583 C CA . LYS A 1 86 ? 1.485 -7.190 -15.378 1.00 84.44 86 LYS A CA 1
ATOM 584 C C . LYS A 1 86 ? 0.272 -7.950 -14.874 1.00 84.44 86 LYS A C 1
ATOM 586 O O . LYS A 1 86 ? 0.354 -9.152 -14.621 1.00 84.44 86 LYS A O 1
ATOM 591 N N . GLY A 1 87 ? -0.853 -7.248 -14.816 1.00 78.69 87 GLY A N 1
ATOM 592 C CA . GLY A 1 87 ? -2.122 -7.801 -14.375 1.00 78.69 87 GLY A CA 1
ATOM 593 C C . GLY A 1 87 ? -2.348 -7.673 -12.866 1.00 78.69 87 GLY A C 1
ATOM 594 O O . GLY A 1 87 ? -1.500 -7.158 -12.136 1.00 78.69 87 GLY A O 1
ATOM 595 N N . PRO A 1 88 ? -3.525 -8.110 -12.398 1.00 80.31 88 PRO A N 1
ATOM 596 C CA . PRO A 1 88 ? -3.927 -7.964 -11.009 1.00 80.31 88 PRO A CA 1
ATOM 597 C C . PRO A 1 88 ? -3.022 -8.785 -10.088 1.00 80.31 88 PRO A C 1
ATOM 599 O O . PRO A 1 88 ? -2.682 -9.929 -10.391 1.00 80.31 88 PRO A O 1
ATOM 602 N N . ASP A 1 89 ? -2.670 -8.203 -8.944 1.00 84.69 89 ASP A N 1
ATOM 603 C CA . ASP A 1 89 ? -1.894 -8.882 -7.910 1.00 84.69 89 ASP A CA 1
ATOM 604 C C . ASP A 1 89 ? -2.610 -10.189 -7.487 1.00 84.69 89 ASP A C 1
ATOM 606 O O . ASP A 1 89 ? -3.806 -10.159 -7.161 1.00 84.69 89 ASP A O 1
ATOM 610 N N . PRO A 1 90 ? -1.911 -11.345 -7.518 1.00 89.81 90 PRO A N 1
ATOM 611 C CA . PRO A 1 90 ? -2.491 -12.647 -7.194 1.00 89.81 90 PRO A CA 1
ATOM 612 C C . PRO A 1 90 ? -3.067 -12.735 -5.773 1.00 89.81 90 PRO A C 1
ATOM 614 O O . PRO A 1 90 ? -3.904 -13.605 -5.520 1.00 89.81 90 PRO A O 1
ATOM 617 N N . ASP A 1 91 ? -2.674 -11.849 -4.853 1.00 90.31 91 ASP A N 1
ATOM 618 C CA . ASP A 1 91 ? -3.209 -11.794 -3.493 1.00 90.31 91 ASP A CA 1
ATOM 619 C C . ASP A 1 91 ? -4.521 -10.996 -3.383 1.00 90.31 91 ASP A C 1
ATOM 621 O O . ASP A 1 91 ? -5.225 -11.126 -2.375 1.00 90.31 91 ASP A O 1
ATOM 625 N N . LEU A 1 92 ? -4.925 -10.224 -4.403 1.00 89.81 92 LEU A N 1
ATOM 626 C CA . LEU A 1 92 ? -6.164 -9.431 -4.363 1.00 89.81 92 LEU A CA 1
ATOM 627 C C . LEU A 1 92 ? -7.425 -10.259 -4.070 1.00 89.81 92 LEU A C 1
ATOM 629 O O . LEU A 1 92 ? -8.207 -9.829 -3.217 1.00 89.81 92 LEU A O 1
ATOM 633 N N . PRO A 1 93 ? -7.649 -11.443 -4.679 1.00 92.44 93 PRO A N 1
ATOM 634 C CA . PRO A 1 93 ? -8.806 -12.275 -4.348 1.00 92.44 93 PRO A CA 1
ATOM 635 C C . PRO A 1 93 ? -8.799 -12.710 -2.879 1.00 92.44 93 PRO A C 1
ATOM 637 O O . PRO A 1 93 ? -9.827 -12.663 -2.204 1.00 92.44 93 PRO A O 1
ATOM 640 N N . ARG A 1 94 ? -7.620 -13.063 -2.354 1.00 95.19 94 ARG A N 1
ATOM 641 C CA . ARG A 1 94 ? -7.435 -13.515 -0.970 1.00 95.19 94 ARG A CA 1
ATOM 642 C C . ARG A 1 94 ? -7.645 -12.383 0.035 1.00 95.19 94 ARG A C 1
ATOM 644 O O . ARG A 1 94 ? -8.250 -12.589 1.088 1.00 95.19 94 ARG A O 1
ATOM 651 N N . ILE A 1 95 ? -7.146 -11.188 -0.273 1.00 94.06 95 ILE A N 1
ATOM 652 C CA . ILE A 1 95 ? -7.381 -9.982 0.528 1.00 94.06 95 ILE A CA 1
ATOM 653 C C . ILE A 1 95 ? -8.869 -9.633 0.486 1.00 94.06 95 ILE A C 1
ATOM 655 O O . ILE A 1 95 ? -9.464 -9.399 1.536 1.00 94.06 95 ILE A O 1
ATOM 659 N N . GLY A 1 96 ? -9.491 -9.665 -0.695 1.00 93.94 96 GLY A N 1
ATOM 660 C CA . GLY A 1 96 ? -10.918 -9.408 -0.875 1.00 93.94 96 GLY A CA 1
ATOM 661 C C . GLY A 1 96 ? -11.793 -10.337 -0.035 1.00 93.94 96 GLY A C 1
ATOM 662 O O . GLY A 1 96 ? -12.698 -9.868 0.654 1.00 93.94 96 GLY A O 1
ATOM 663 N N . GLU A 1 97 ? -11.476 -11.631 -0.016 1.00 96.38 97 GLU A N 1
ATOM 664 C CA . GLU A 1 97 ? -12.176 -12.620 0.805 1.00 96.38 97 GLU A CA 1
ATOM 665 C C . GLU A 1 97 ? -12.043 -12.326 2.307 1.00 96.38 97 GLU A C 1
ATOM 667 O O . GLU A 1 97 ? -13.047 -12.264 3.018 1.00 96.38 97 GLU A O 1
ATOM 672 N N . ARG A 1 98 ? -10.826 -12.047 2.789 1.00 95.44 98 ARG A N 1
ATOM 673 C CA . ARG A 1 98 ? -10.582 -11.687 4.200 1.00 95.44 98 ARG A CA 1
ATOM 674 C C . ARG A 1 98 ? -11.256 -10.378 4.605 1.00 95.44 98 ARG A C 1
ATOM 676 O O . ARG A 1 98 ? -11.705 -10.234 5.738 1.00 95.44 98 ARG A O 1
ATOM 683 N N . MET A 1 99 ? -11.344 -9.432 3.677 1.00 94.12 99 MET A N 1
ATOM 684 C CA . MET A 1 99 ? -11.926 -8.108 3.895 1.00 94.12 99 MET A CA 1
ATOM 685 C C . MET A 1 99 ? -13.439 -8.064 3.627 1.00 94.12 99 MET A C 1
ATOM 687 O O . MET A 1 99 ? -14.045 -6.995 3.767 1.00 94.12 99 MET A O 1
ATOM 691 N N . LYS A 1 100 ? -14.064 -9.194 3.258 1.00 94.81 100 LYS A N 1
ATOM 692 C CA . LYS A 1 100 ? -15.496 -9.287 2.926 1.00 94.81 100 LYS A CA 1
ATOM 693 C C . LYS A 1 100 ? -16.398 -8.905 4.103 1.00 94.81 100 LYS A C 1
ATOM 695 O O . LYS A 1 100 ? -17.414 -8.256 3.890 1.00 94.81 100 LYS A O 1
ATOM 700 N N . GLY A 1 101 ? -16.012 -9.264 5.329 1.00 90.44 101 GLY A N 1
ATOM 701 C CA . GLY A 1 101 ? -16.764 -8.939 6.551 1.00 90.44 101 GLY A CA 1
ATOM 702 C C . GLY A 1 101 ? -16.518 -7.531 7.106 1.00 90.44 101 GLY A C 1
ATOM 703 O O . GLY A 1 101 ? -17.208 -7.102 8.025 1.00 90.44 101 GLY A O 1
ATOM 704 N N . VAL A 1 102 ? -15.542 -6.790 6.571 1.00 89.88 102 VAL A N 1
ATOM 705 C CA . VAL A 1 102 ? -15.194 -5.451 7.062 1.00 89.88 102 VAL A CA 1
ATOM 706 C C . VAL A 1 102 ? -16.044 -4.413 6.329 1.00 89.88 102 VAL A C 1
ATOM 708 O O . VAL A 1 102 ? -15.772 -4.098 5.167 1.00 89.88 102 VAL A O 1
ATOM 711 N N . ARG A 1 103 ? -17.068 -3.866 7.003 1.00 87.75 103 ARG A N 1
ATOM 712 C CA . ARG A 1 103 ? -17.995 -2.890 6.390 1.00 87.75 103 ARG A CA 1
ATOM 713 C C . ARG A 1 103 ? -17.305 -1.555 6.076 1.00 87.75 103 ARG A C 1
ATOM 715 O O . ARG A 1 103 ? -17.463 -1.029 4.982 1.00 87.75 103 ARG A O 1
ATOM 722 N N . ASN A 1 104 ? -16.480 -1.052 6.998 1.00 87.62 104 ASN A N 1
ATOM 723 C CA . ASN A 1 104 ? -15.802 0.244 6.872 1.00 87.62 104 ASN A CA 1
ATOM 724 C C . ASN A 1 104 ? -14.279 0.073 6.781 1.00 87.62 104 ASN A C 1
ATOM 726 O O . ASN A 1 104 ? -13.666 -0.514 7.670 1.00 87.62 104 ASN A O 1
ATOM 730 N N . LYS A 1 105 ? -13.660 0.607 5.721 1.00 89.00 105 LYS A N 1
ATOM 731 C CA . LYS A 1 105 ? -12.212 0.532 5.454 1.00 89.00 105 LYS A CA 1
ATOM 732 C C . LYS A 1 105 ? -11.646 1.949 5.406 1.00 89.00 105 LYS A C 1
ATOM 734 O O . LYS A 1 105 ? -11.834 2.650 4.417 1.00 89.00 105 LYS A O 1
ATOM 739 N N . ILE A 1 106 ? -10.997 2.381 6.485 1.00 90.88 106 ILE A N 1
ATOM 740 C CA . ILE A 1 106 ? -10.461 3.742 6.620 1.00 90.88 106 ILE A CA 1
ATOM 741 C C . ILE A 1 106 ? -8.940 3.683 6.492 1.00 90.88 106 ILE A C 1
ATOM 743 O O . ILE A 1 106 ? -8.267 3.067 7.315 1.00 90.88 106 ILE A O 1
ATOM 747 N N . LEU A 1 107 ? -8.402 4.338 5.464 1.00 93.12 107 LEU A N 1
ATOM 748 C CA . LEU A 1 107 ? -6.965 4.460 5.245 1.00 93.12 107 LEU A CA 1
ATOM 749 C C . LEU A 1 107 ? -6.486 5.839 5.716 1.00 93.12 107 LEU A C 1
ATOM 751 O O . LEU A 1 107 ? -6.904 6.865 5.184 1.00 93.12 107 LEU A O 1
ATOM 755 N N . VAL A 1 108 ? -5.588 5.866 6.702 1.00 91.50 108 VAL A N 1
ATOM 756 C CA . VAL A 1 108 ? -4.984 7.102 7.220 1.00 91.50 108 VAL A CA 1
ATOM 757 C C . VAL A 1 108 ? -3.615 7.303 6.571 1.00 91.50 108 VAL A C 1
ATOM 759 O O . VAL A 1 108 ? -2.649 6.622 6.917 1.00 91.50 108 VAL A O 1
ATOM 762 N N . MET A 1 109 ? -3.519 8.258 5.645 1.00 89.50 109 MET A N 1
ATOM 763 C CA . MET A 1 109 ? -2.265 8.631 4.980 1.00 89.50 109 MET A CA 1
ATOM 764 C C . MET A 1 109 ? -1.831 10.042 5.374 1.00 89.50 109 MET A C 1
ATOM 766 O O . MET A 1 109 ? -2.645 10.930 5.599 1.00 89.50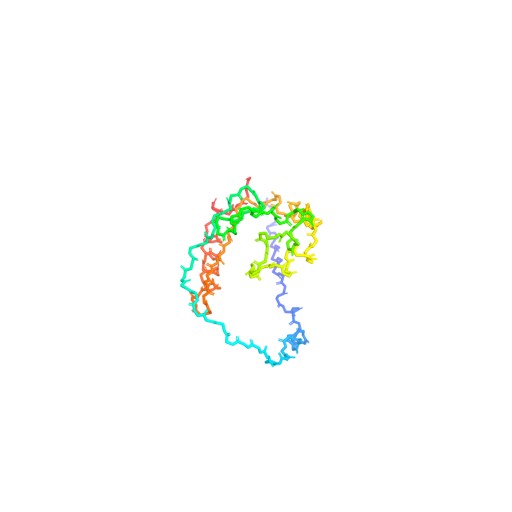 109 MET A O 1
ATOM 770 N N . SER A 1 110 ? -0.523 10.264 5.442 1.00 89.50 110 SER A N 1
ATOM 771 C CA . SER A 1 110 ? 0.067 11.594 5.599 1.00 89.50 110 SER A CA 1
ATOM 772 C C . SER A 1 110 ? 1.521 11.556 5.153 1.00 89.50 110 SER A C 1
ATOM 774 O O . SER A 1 110 ? 2.203 10.558 5.398 1.00 89.50 110 SER A O 1
ATOM 776 N N . GLY A 1 111 ? 1.996 12.643 4.545 1.00 83.69 111 GLY A N 1
ATOM 777 C CA . GLY A 1 111 ? 3.320 12.716 3.928 1.00 83.69 111 GLY A CA 1
ATOM 778 C C . GLY A 1 111 ? 4.468 12.529 4.924 1.00 83.69 111 GLY A C 1
ATOM 779 O O . GLY A 1 111 ? 5.053 11.454 5.022 1.00 83.69 111 GLY A O 1
ATOM 780 N N . LYS A 1 112 ? 4.813 13.580 5.676 1.00 84.38 112 LYS A N 1
ATOM 781 C CA . LYS A 1 112 ? 6.053 13.625 6.476 1.00 84.38 112 LYS A CA 1
ATOM 782 C C . LYS A 1 112 ? 5.977 12.785 7.767 1.00 84.38 112 LYS A C 1
ATOM 784 O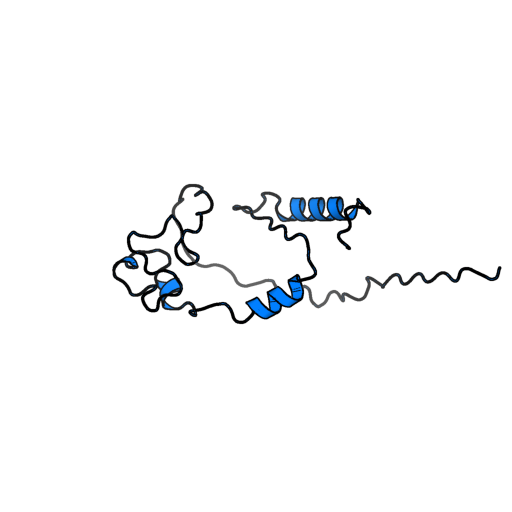 O . LYS A 1 112 ? 4.897 12.433 8.257 1.00 84.38 112 LYS A O 1
ATOM 789 N N . GLY A 1 113 ? 7.141 12.441 8.321 1.00 89.25 113 GLY A N 1
ATOM 790 C CA . GLY A 1 113 ? 7.265 11.824 9.648 1.00 89.25 113 GLY A CA 1
ATOM 791 C C . GLY A 1 113 ? 6.866 12.798 10.766 1.00 89.25 113 GLY A C 1
ATOM 792 O O . GLY A 1 113 ? 6.992 14.006 10.602 1.00 89.25 113 GLY A O 1
ATOM 793 N N . GLY A 1 114 ? 6.350 12.288 11.887 1.00 88.81 114 GLY A N 1
ATOM 794 C CA . GLY A 1 114 ? 6.029 13.103 13.073 1.00 88.81 114 GLY A CA 1
ATOM 795 C C . GLY A 1 114 ? 4.687 13.852 13.054 1.00 88.81 114 GLY A C 1
ATOM 796 O O . GLY A 1 114 ? 4.289 14.403 14.069 1.00 88.81 114 GLY A O 1
ATOM 797 N N . VAL A 1 115 ? 3.931 13.811 11.956 1.00 92.06 115 VAL A N 1
ATOM 798 C CA . VAL A 1 115 ? 2.596 14.444 11.814 1.00 92.06 115 VAL A CA 1
ATOM 799 C C . VAL A 1 115 ? 1.470 13.789 12.636 1.00 92.06 115 VAL A C 1
ATOM 801 O O . VAL A 1 115 ? 0.323 14.207 12.551 1.00 92.06 115 VAL A O 1
ATOM 804 N N . GLY A 1 116 ? 1.770 12.729 13.393 1.00 92.75 116 GLY A N 1
ATOM 805 C CA . GLY A 1 116 ? 0.796 12.075 14.272 1.00 92.75 116 GLY A CA 1
ATOM 806 C C . GLY A 1 116 ? -0.132 11.047 13.614 1.00 92.75 116 GLY A C 1
ATOM 807 O O . GLY A 1 116 ? -1.154 10.733 14.209 1.00 92.75 116 GLY A O 1
ATOM 808 N N . LYS A 1 117 ? 0.204 10.480 12.438 1.00 94.88 117 LYS A N 1
ATOM 809 C CA . LYS A 1 117 ? -0.596 9.418 11.773 1.00 94.88 117 LYS A CA 1
ATOM 810 C C . LYS A 1 117 ? -1.020 8.310 12.740 1.00 94.88 117 LYS A C 1
ATOM 812 O O . LYS A 1 117 ? -2.205 8.066 12.906 1.00 94.88 117 LYS A O 1
ATOM 817 N N . SER A 1 118 ? -0.052 7.676 13.404 1.00 94.19 118 SER A N 1
ATOM 818 C CA . SER A 1 118 ? -0.317 6.566 14.323 1.00 94.19 118 SER A CA 1
ATOM 819 C C . SER A 1 118 ? -1.121 7.015 15.539 1.00 94.19 118 SER A C 1
ATOM 821 O O . SER A 1 118 ? -2.035 6.316 15.952 1.00 94.19 118 SER A O 1
ATOM 823 N N . THR A 1 119 ? -0.834 8.205 16.076 1.00 95.62 119 THR A N 1
ATOM 824 C CA . THR A 1 119 ? -1.578 8.778 17.206 1.00 95.62 119 THR A CA 1
ATOM 825 C C . THR A 1 119 ? -3.041 9.009 16.837 1.00 95.62 119 THR A C 1
ATOM 827 O O . THR A 1 119 ? -3.931 8.590 17.572 1.00 95.62 119 THR A O 1
ATOM 830 N N . PHE A 1 120 ? -3.299 9.616 15.677 1.00 95.44 120 PHE A N 1
ATOM 831 C CA . PHE A 1 120 ? -4.649 9.820 15.161 1.00 95.44 120 PHE A CA 1
ATOM 832 C C . PHE A 1 120 ? -5.363 8.490 14.914 1.00 95.44 120 PHE A C 1
ATOM 834 O O . PHE A 1 120 ? -6.487 8.325 15.376 1.00 95.44 120 PHE A O 1
ATOM 841 N N . THR A 1 121 ? -4.708 7.524 14.262 1.00 95.19 121 THR A N 1
ATOM 842 C CA . THR A 1 121 ? -5.282 6.193 14.017 1.00 95.19 121 THR A CA 1
ATOM 843 C C . THR A 1 121 ? -5.660 5.491 15.322 1.00 95.19 121 THR A C 1
ATOM 845 O O . THR A 1 121 ? -6.754 4.940 15.410 1.00 95.19 121 THR A O 1
ATOM 848 N N . SER A 1 122 ? -4.817 5.553 16.358 1.00 95.44 122 SER A N 1
ATOM 849 C CA . SER A 1 122 ? -5.125 4.967 17.669 1.00 95.44 122 SER A CA 1
ATOM 850 C C . SER A 1 122 ? -6.310 5.652 18.352 1.00 95.44 122 SER A C 1
ATOM 852 O O . SER A 1 122 ? -7.179 4.973 18.895 1.00 95.44 122 SER A O 1
ATOM 854 N N . MET A 1 123 ? -6.379 6.986 18.308 1.00 95.31 123 MET A N 1
ATOM 855 C CA . MET A 1 123 ? -7.504 7.735 18.882 1.00 95.31 123 MET A CA 1
ATOM 856 C C . MET A 1 123 ? -8.807 7.479 18.121 1.00 95.31 123 MET A C 1
ATOM 858 O O . MET A 1 123 ? -9.850 7.293 18.744 1.00 95.31 123 MET A O 1
ATOM 862 N N . LEU A 1 124 ? -8.748 7.413 16.789 1.00 92.81 124 LEU A N 1
ATOM 863 C CA . LEU A 1 124 ? -9.887 7.060 15.945 1.00 92.81 124 LEU A CA 1
ATOM 864 C C . LEU A 1 124 ? -10.382 5.644 16.261 1.00 92.81 124 LEU A C 1
ATOM 866 O O . LEU A 1 124 ? -11.580 5.450 16.441 1.00 92.81 124 LEU A O 1
ATOM 870 N N . ALA A 1 125 ? -9.473 4.675 16.396 1.00 92.19 125 ALA A N 1
ATOM 871 C CA . ALA A 1 125 ? -9.819 3.308 16.775 1.00 92.19 125 ALA A CA 1
ATOM 872 C C . ALA A 1 125 ? -10.478 3.249 18.160 1.00 92.19 125 ALA A C 1
ATOM 874 O O . ALA A 1 125 ? -11.481 2.559 18.328 1.00 92.19 125 ALA A O 1
ATOM 875 N N . TRP A 1 126 ? -9.966 4.009 19.133 1.00 92.69 126 TRP A N 1
ATOM 876 C CA . TRP A 1 126 ? -10.562 4.087 20.467 1.00 92.69 126 TRP A CA 1
ATOM 877 C C . TRP A 1 126 ? -11.964 4.707 20.438 1.00 92.69 126 TRP A C 1
ATOM 879 O O . TRP A 1 126 ? -12.890 4.164 21.036 1.00 92.69 126 TRP A O 1
ATOM 889 N N . ALA A 1 127 ? -12.150 5.791 19.682 1.00 90.94 127 ALA A N 1
ATOM 890 C CA . ALA A 1 127 ? -13.455 6.422 19.504 1.00 90.94 127 ALA A CA 1
ATOM 891 C C . ALA A 1 127 ? -14.461 5.471 18.832 1.00 90.94 127 ALA A C 1
ATOM 893 O O . ALA A 1 127 ? -15.578 5.321 19.324 1.00 90.94 127 ALA A O 1
ATOM 894 N N . CYS A 1 128 ? -14.061 4.771 17.765 1.00 86.88 128 CYS A N 1
ATOM 895 C CA . CYS A 1 128 ? -14.890 3.739 17.137 1.00 86.88 128 CYS A CA 1
ATOM 896 C C . CYS A 1 128 ? -15.217 2.596 18.104 1.00 86.88 128 CYS A C 1
ATOM 898 O O . CYS A 1 128 ? -16.321 2.066 18.060 1.00 86.88 128 CYS A O 1
ATOM 900 N N . ALA A 1 129 ? -14.281 2.239 18.988 1.00 88.06 129 ALA A N 1
ATOM 901 C CA . ALA A 1 129 ? -14.502 1.193 19.972 1.00 88.06 129 ALA A CA 1
ATOM 902 C C . ALA A 1 129 ? -15.468 1.611 21.100 1.00 88.06 129 ALA A C 1
ATOM 904 O O . ALA A 1 129 ? -16.149 0.759 21.671 1.00 88.06 129 ALA A O 1
ATOM 905 N N . SER A 1 130 ? -15.518 2.908 21.420 1.00 86.31 130 SER A N 1
ATOM 906 C CA . SER A 1 130 ? -16.254 3.455 22.567 1.00 86.31 130 SER A CA 1
ATOM 907 C C . SER A 1 130 ? 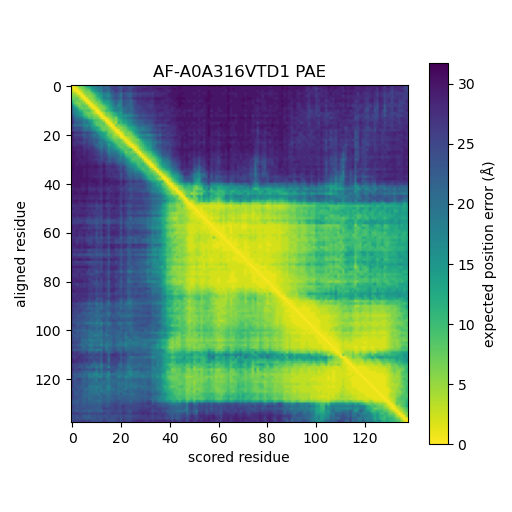-17.780 3.495 22.411 1.00 86.31 130 SER A C 1
ATOM 909 O O . SER A 1 130 ? -18.482 3.608 23.413 1.00 86.31 130 SER A O 1
ATOM 911 N N . ASP A 1 131 ? -18.303 3.388 21.188 1.00 76.12 131 ASP A N 1
ATOM 912 C CA . ASP A 1 131 ? -19.740 3.443 20.902 1.00 76.12 131 ASP A CA 1
ATOM 913 C C . ASP A 1 131 ? -20.252 2.059 20.477 1.00 76.12 131 ASP A C 1
ATOM 915 O O . ASP A 1 131 ? -19.972 1.599 19.371 1.00 76.12 131 ASP A O 1
ATOM 919 N N . ALA A 1 132 ? -20.993 1.396 21.370 1.00 63.81 132 ALA A N 1
ATOM 920 C CA . ALA A 1 132 ? -21.496 0.034 21.183 1.00 63.81 132 ALA A CA 1
ATOM 921 C C . ALA A 1 132 ? -22.529 -0.102 20.047 1.00 63.81 132 ALA A C 1
ATOM 923 O O . ALA A 1 132 ? -22.637 -1.178 19.469 1.00 63.81 132 ALA A O 1
ATOM 924 N N . GLU A 1 133 ? -23.240 0.971 19.687 1.00 64.38 133 GLU A N 1
ATOM 925 C CA . GLU A 1 133 ? -24.203 0.990 18.570 1.00 64.38 133 GLU A CA 1
ATOM 926 C C . GLU A 1 133 ? -23.494 1.217 17.224 1.00 64.38 133 GLU A C 1
ATOM 928 O O . GLU A 1 133 ? -23.952 0.766 16.175 1.00 64.38 133 GLU A O 1
ATOM 933 N N . LYS A 1 134 ? -22.327 1.879 17.241 1.00 61.06 134 LYS A N 1
ATOM 934 C CA . LYS A 1 134 ? -21.430 1.975 16.077 1.00 61.06 134 LYS A CA 1
ATOM 935 C C . LYS A 1 134 ? -20.488 0.780 15.948 1.00 61.06 134 LYS A C 1
ATOM 937 O O . LYS A 1 134 ? -19.739 0.741 14.972 1.00 61.06 134 LYS A O 1
ATOM 942 N N . GLN A 1 135 ? -20.500 -0.183 16.875 1.00 52.44 135 GLN A N 1
ATOM 943 C CA . GLN A 1 135 ? -19.748 -1.428 16.720 1.00 52.44 135 GLN A CA 1
ATOM 944 C C . GLN A 1 135 ? -20.324 -2.200 15.545 1.00 52.44 135 GLN A C 1
ATOM 946 O O . GLN A 1 135 ? -21.492 -2.576 15.493 1.00 52.44 135 GLN A O 1
ATOM 951 N N . VAL A 1 136 ? -19.493 -2.356 14.527 1.00 57.31 136 VAL A N 1
ATOM 952 C CA . VAL A 1 136 ? -19.953 -2.629 13.181 1.00 57.31 136 VAL A CA 1
ATOM 953 C C . VAL A 1 136 ? -20.231 -4.136 13.014 1.00 57.31 136 VAL A C 1
ATOM 955 O O . VAL A 1 136 ? -19.540 -4.803 12.258 1.00 57.31 136 VAL A O 1
ATOM 958 N N . SER A 1 137 ? -21.311 -4.651 13.614 1.00 44.84 137 SER A N 1
ATOM 959 C CA . SER A 1 137 ? -21.878 -5.985 13.342 1.00 44.84 137 SER A CA 1
ATOM 960 C C . SER A 1 137 ? -23.386 -5.935 13.053 1.00 44.84 137 SER A C 1
ATOM 962 O O . SER A 1 137 ? -24.184 -6.047 13.972 1.00 44.84 137 SER A O 1
ATOM 964 N N . GLU A 1 138 ? -23.742 -5.760 11.777 1.00 41.44 138 GLU A N 1
ATOM 965 C CA . GLU A 1 138 ? -24.947 -6.328 11.139 1.00 41.44 138 GLU A CA 1
ATOM 966 C C . GLU A 1 138 ? -24.763 -6.340 9.616 1.00 41.44 138 GLU A C 1
ATOM 968 O O . GLU A 1 138 ? -24.315 -5.300 9.066 1.00 41.44 138 GLU A O 1
#

Radius of gyration: 23.65 Å; Cα contacts (8 Å, |Δi|>4): 66; chains: 1; bounding box: 56×43×66 Å

Organism: NCBI:txid1522189

Solvent-accessible surface area (backbone atoms only — not comparable to full-atom values): 9554 Å² total; per-residue (Å²): 143,82,82,92,77,85,78,84,79,76,77,77,86,82,77,74,68,94,76,77,77,79,82,84,78,87,86,82,90,86,86,78,92,74,80,87,72,74,92,72,71,84,68,52,74,39,78,96,47,35,50,68,83,53,53,78,77,56,72,24,54,63,35,94,48,17,39,66,39,79,53,26,65,90,42,94,56,19,71,54,34,56,67,52,82,67,65,81,65,86,57,52,65,59,52,49,61,71,46,64,79,54,88,77,86,84,84,88,83,74,87,69,85,90,77,44,64,68,58,50,52,52,53,51,52,49,56,52,65,71,36,77,86,67,45,89,79,133

Sequence (138 aa):
MAPVAEMQARMPVDALSSKDVDAVQASAAAAVVSSAAAPETIAKMLPDTIPENAPEHCPGTDSDQAGKASACQGCANQSICSTAPKGPDPDLPRIGERMKGVRNKILVMSGKGGVGKSTFTSMLAWACASDAEKQVSE

Secondary structure (DSSP, 8-state):
------------S----TTSSTTS------------------PPEETTTEETTSPTT---TTSTTTTTSGGGTT-TTHHHHHHSPPSS-TTHHHHHHHTTT-S-------SSTTS-HHHHHHHHHHHHHH-SSSS---